Protein AF-A0A2V3JRW3-F1 (afdb_monomer_lite)

Sequence (78 aa):
MMRCIALTGISNRVINDLKSRLLRTIEIRSPHNFSGVLHIDVGDPVFVSSTSPNDVTAGTTGLIARLQRRDISIHRAV

Secondary structure (DSSP, 8-state):
----EEE-S--HHHHHHHHHSS--------HHHHHHHTT--TT-EEEE-SS-GGG--TT---EEEE------------

Radius of gyration: 12.75 Å; chains: 1; bounding box: 37×29×32 Å

Foldseek 3Di:
DADAAEDELDDPVVQVCVVVPVDDDDDDDDPNSVVRLVPDDQQTWYWYYNHHPVRDDVVGDTDTHGHHDDDDDDDDPD

pLDDT: mean 89.82, std 7.51, range [59.78, 96.38]

Structure (mmCIF, N/CA/C/O backbone):
data_AF-A0A2V3JRW3-F1
#
_entry.id   AF-A0A2V3JRW3-F1
#
loop_
_atom_site.group_PDB
_atom_site.id
_atom_site.type_symbol
_atom_site.label_atom_id
_atom_site.label_alt_id
_atom_site.label_comp_id
_atom_site.label_asym_id
_atom_site.label_entity_id
_atom_site.label_seq_id
_atom_site.pdbx_PDB_ins_code
_atom_site.Cartn_x
_atom_site.Cartn_y
_atom_site.Cartn_z
_atom_site.occupancy
_atom_site.B_iso_or_equiv
_atom_site.auth_seq_id
_atom_site.auth_comp_id
_atom_site.auth_asym_id
_atom_site.auth_atom_id
_atom_site.pdbx_PDB_model_num
ATOM 1 N N . MET A 1 1 ? -4.199 -18.308 5.895 1.00 59.78 1 MET A N 1
ATOM 2 C CA . MET A 1 1 ? -3.841 -16.997 6.484 1.00 59.78 1 MET A CA 1
ATOM 3 C C . MET A 1 1 ? -3.602 -16.014 5.349 1.00 59.78 1 MET A C 1
ATOM 5 O O . MET A 1 1 ? -2.930 -16.389 4.395 1.00 59.78 1 MET A O 1
ATOM 9 N N . MET A 1 2 ? -4.202 -14.823 5.397 1.00 73.75 2 MET A N 1
ATOM 10 C CA . MET A 1 2 ? -4.077 -13.818 4.331 1.00 73.75 2 MET A CA 1
ATOM 11 C C . MET A 1 2 ? -2.709 -13.132 4.427 1.00 73.75 2 MET A C 1
ATOM 13 O O . MET A 1 2 ? -2.314 -12.716 5.514 1.00 73.75 2 MET A O 1
ATOM 17 N N . ARG A 1 3 ? -1.986 -13.025 3.308 1.00 84.56 3 ARG A N 1
ATOM 18 C CA . ARG A 1 3 ? -0.749 -12.239 3.195 1.00 84.56 3 ARG A CA 1
ATOM 19 C C . ARG A 1 3 ? -0.997 -11.104 2.212 1.00 84.56 3 ARG A C 1
ATOM 21 O O . ARG A 1 3 ? -1.589 -11.330 1.164 1.00 84.56 3 ARG A O 1
ATOM 28 N N . CYS A 1 4 ? -0.572 -9.903 2.570 1.00 90.38 4 CYS A N 1
ATOM 29 C CA . CYS A 1 4 ? -0.658 -8.723 1.721 1.00 90.38 4 CYS A CA 1
ATOM 30 C C . CYS A 1 4 ? 0.603 -7.885 1.906 1.00 90.38 4 CYS A C 1
ATOM 32 O O . CYS A 1 4 ? 1.254 -7.953 2.950 1.00 90.38 4 CYS A O 1
ATOM 34 N N . ILE A 1 5 ? 0.946 -7.105 0.887 1.00 92.94 5 ILE A N 1
ATOM 35 C CA . ILE A 1 5 ? 2.041 -6.141 0.983 1.00 92.94 5 ILE A CA 1
ATOM 36 C C . ILE A 1 5 ? 1.561 -4.912 1.748 1.00 92.94 5 ILE A C 1
ATOM 38 O O . ILE A 1 5 ? 0.426 -4.469 1.569 1.00 92.94 5 ILE A O 1
ATOM 42 N N . ALA A 1 6 ? 2.426 -4.376 2.606 1.00 93.88 6 ALA A N 1
ATOM 43 C CA . ALA A 1 6 ? 2.156 -3.175 3.379 1.00 93.88 6 ALA A CA 1
ATOM 44 C C . ALA A 1 6 ? 2.750 -1.941 2.685 1.00 93.88 6 ALA A C 1
ATOM 46 O O . ALA A 1 6 ? 3.964 -1.821 2.541 1.00 93.88 6 ALA A O 1
ATOM 47 N N . LEU A 1 7 ? 1.886 -1.007 2.291 1.00 95.06 7 LEU A N 1
ATOM 48 C CA . LEU A 1 7 ? 2.252 0.360 1.947 1.00 95.06 7 LEU A CA 1
ATOM 49 C C . LEU A 1 7 ? 2.197 1.199 3.220 1.00 95.06 7 LEU A C 1
ATOM 51 O O . LEU A 1 7 ? 1.120 1.491 3.745 1.00 95.06 7 LEU A O 1
ATOM 55 N N . THR A 1 8 ? 3.371 1.563 3.717 1.00 95.50 8 THR A N 1
ATOM 56 C CA . THR A 1 8 ? 3.564 2.246 5.000 1.00 95.50 8 THR A CA 1
ATOM 57 C C . THR A 1 8 ? 3.970 3.702 4.788 1.00 95.50 8 THR A C 1
ATOM 59 O O . THR A 1 8 ? 4.360 4.107 3.688 1.00 95.50 8 THR A O 1
ATOM 62 N N . GLY A 1 9 ? 3.834 4.527 5.827 1.00 94.44 9 GLY A N 1
ATOM 63 C CA . GLY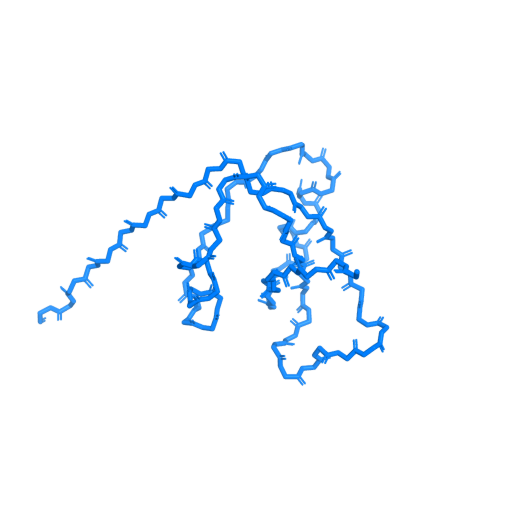 A 1 9 ? 4.106 5.964 5.761 1.00 94.44 9 GLY A CA 1
ATOM 64 C C . GLY A 1 9 ? 3.179 6.717 4.801 1.00 94.44 9 GLY A C 1
ATOM 65 O O . GLY A 1 9 ? 3.530 7.787 4.305 1.00 94.44 9 GLY A O 1
ATOM 66 N N . ILE A 1 10 ? 2.004 6.161 4.494 1.00 94.56 10 ILE A N 1
ATOM 67 C CA . ILE A 1 10 ? 1.036 6.783 3.592 1.00 94.56 10 ILE A CA 1
ATOM 68 C C . ILE A 1 10 ? 0.273 7.869 4.347 1.00 94.56 10 ILE A C 1
ATOM 70 O O . ILE A 1 10 ? -0.273 7.633 5.419 1.00 94.56 10 ILE A O 1
ATOM 74 N N . SER A 1 11 ? 0.204 9.080 3.790 1.00 93.50 11 SER A N 1
ATOM 75 C CA . SER A 1 11 ? -0.461 10.188 4.485 1.00 93.50 11 SER A CA 1
ATOM 76 C C . SER A 1 11 ? -1.916 9.858 4.854 1.00 93.50 11 SER A C 1
ATOM 78 O O . SER A 1 11 ? -2.662 9.278 4.059 1.00 93.50 11 SER A O 1
ATOM 80 N N . ASN A 1 12 ? -2.353 10.318 6.031 1.00 93.25 12 ASN A N 1
ATOM 81 C CA . ASN A 1 12 ? -3.738 10.157 6.490 1.00 93.25 12 ASN A CA 1
ATOM 82 C C . ASN A 1 12 ? -4.762 10.709 5.490 1.00 93.25 12 ASN A C 1
ATOM 84 O O . ASN A 1 12 ? -5.858 10.170 5.362 1.00 93.25 12 ASN A O 1
ATOM 88 N N . ARG A 1 13 ? -4.392 11.745 4.727 1.00 92.50 13 ARG A N 1
ATOM 89 C CA . ARG A 1 13 ? -5.219 12.284 3.643 1.00 92.50 13 ARG A CA 1
ATOM 90 C C . ARG A 1 13 ? -5.490 11.238 2.561 1.00 92.50 13 ARG A C 1
ATOM 92 O O . ARG A 1 13 ? -6.639 11.058 2.185 1.00 92.50 13 ARG A O 1
ATOM 99 N N . VAL A 1 14 ? -4.465 10.524 2.094 1.00 91.56 14 VAL A N 1
ATOM 100 C CA . VAL A 1 14 ? -4.622 9.463 1.081 1.00 91.56 14 VAL A CA 1
ATOM 101 C C . VAL A 1 14 ? -5.460 8.303 1.624 1.00 91.56 14 VAL A C 1
ATOM 103 O O . VAL A 1 14 ? -6.307 7.778 0.908 1.00 91.56 14 VAL A O 1
ATOM 106 N N . ILE A 1 15 ? -5.274 7.936 2.894 1.00 93.81 15 ILE A N 1
ATOM 107 C CA . ILE A 1 15 ? -6.069 6.885 3.549 1.00 93.81 15 ILE A CA 1
ATOM 108 C C . ILE A 1 15 ? -7.544 7.294 3.649 1.00 93.81 15 ILE A C 1
ATOM 110 O O . ILE A 1 15 ? -8.426 6.501 3.332 1.00 93.81 15 ILE A O 1
ATOM 114 N N . ASN A 1 16 ? -7.829 8.532 4.053 1.00 92.75 16 ASN A N 1
ATOM 115 C CA . ASN A 1 16 ? -9.197 9.047 4.134 1.00 92.75 16 ASN A CA 1
ATOM 116 C C . ASN A 1 16 ? -9.838 9.200 2.747 1.00 92.75 16 ASN A C 1
ATOM 118 O O . ASN A 1 16 ? -11.023 8.905 2.578 1.00 92.75 16 ASN A O 1
ATOM 122 N N . ASP A 1 17 ? -9.055 9.585 1.738 1.00 91.56 17 ASP A N 1
ATOM 123 C CA . ASP A 1 17 ? -9.498 9.600 0.345 1.00 91.56 17 ASP A CA 1
ATOM 124 C C . ASP A 1 17 ? -9.861 8.183 -0.122 1.00 91.56 17 ASP A C 1
ATOM 126 O O . ASP A 1 17 ? -10.912 8.012 -0.723 1.00 91.56 17 ASP A O 1
ATOM 130 N N . LEU A 1 18 ? -9.061 7.159 0.196 1.00 91.62 18 LEU A N 1
ATOM 131 C CA . LEU A 1 18 ? -9.379 5.756 -0.115 1.00 91.62 18 LEU A CA 1
ATOM 132 C C . LEU A 1 18 ? -10.609 5.229 0.638 1.00 91.62 18 LEU A C 1
ATOM 134 O O . LEU A 1 18 ? -11.347 4.407 0.105 1.00 91.62 18 LEU A O 1
ATOM 138 N N . LYS A 1 19 ? -10.839 5.682 1.877 1.00 89.75 19 LYS A N 1
ATOM 139 C CA . LYS A 1 19 ? -12.046 5.324 2.645 1.00 89.75 19 LYS A CA 1
ATOM 140 C C . LYS A 1 19 ? -13.313 5.924 2.038 1.00 89.75 19 LYS A C 1
ATOM 142 O O . LYS A 1 19 ? -14.357 5.285 2.058 1.00 89.75 19 LYS A O 1
ATOM 147 N N . SER A 1 20 ? -13.229 7.161 1.550 1.00 88.00 20 SER A N 1
ATOM 148 C CA . SER A 1 20 ? -14.382 7.915 1.039 1.00 88.00 20 SER A CA 1
ATOM 149 C C . SER A 1 20 ? -14.625 7.722 -0.458 1.00 88.00 20 SER A C 1
ATOM 151 O O . SER A 1 20 ? -15.754 7.871 -0.922 1.00 88.00 20 SER A O 1
ATOM 153 N N . ARG A 1 21 ? -13.581 7.402 -1.228 1.00 71.88 21 ARG A N 1
ATOM 154 C CA . ARG A 1 21 ? -13.619 7.238 -2.683 1.00 71.88 21 ARG A CA 1
ATOM 155 C C . ARG A 1 21 ? -13.183 5.824 -3.047 1.00 71.88 21 ARG A C 1
ATOM 157 O O . ARG A 1 21 ? -12.085 5.402 -2.707 1.00 71.88 21 ARG A O 1
ATOM 164 N N . LEU A 1 22 ? -14.017 5.128 -3.819 1.00 72.62 22 LEU A N 1
ATOM 165 C CA . LEU A 1 22 ? -13.830 3.720 -4.205 1.00 72.62 22 LEU A CA 1
ATOM 166 C C . LEU A 1 22 ? -12.566 3.445 -5.048 1.00 72.62 22 LEU A C 1
ATOM 168 O O . LEU A 1 22 ? -12.209 2.287 -5.247 1.00 72.62 22 LEU A O 1
ATOM 172 N N . LEU A 1 23 ? -11.894 4.484 -5.561 1.00 88.56 23 LEU A N 1
ATOM 173 C CA . LEU A 1 23 ? -10.685 4.352 -6.370 1.00 88.56 23 LEU A CA 1
ATOM 174 C C . LEU A 1 23 ? -9.751 5.550 -6.175 1.00 88.56 23 LEU A C 1
ATOM 176 O O . LEU A 1 23 ? -10.170 6.706 -6.275 1.00 88.56 23 LEU A O 1
ATOM 180 N N . ARG A 1 24 ? -8.461 5.279 -5.954 1.00 91.50 24 ARG A N 1
ATOM 181 C CA . ARG A 1 24 ? -7.426 6.314 -5.889 1.00 91.50 24 ARG A CA 1
ATOM 182 C C . ARG A 1 24 ? -6.091 5.803 -6.416 1.00 91.50 24 ARG A C 1
ATOM 184 O O . ARG A 1 24 ? -5.638 4.734 -6.020 1.00 91.50 24 ARG A O 1
ATOM 191 N N . THR A 1 25 ? -5.435 6.611 -7.246 1.00 92.56 25 THR A N 1
ATOM 192 C CA . THR A 1 25 ? -4.034 6.400 -7.629 1.00 92.56 25 THR A CA 1
ATOM 193 C C . THR A 1 25 ? -3.117 6.938 -6.536 1.00 92.56 25 THR A C 1
ATOM 195 O O . THR A 1 25 ? -3.267 8.087 -6.108 1.00 92.56 25 THR A O 1
ATOM 198 N N . ILE A 1 26 ? -2.169 6.110 -6.099 1.00 91.94 26 ILE A N 1
ATOM 199 C CA . ILE A 1 26 ? -1.109 6.482 -5.161 1.00 91.94 26 ILE A CA 1
ATOM 200 C C . ILE A 1 26 ? 0.209 6.469 -5.926 1.00 91.94 26 ILE A C 1
ATOM 202 O O . ILE A 1 26 ? 0.600 5.439 -6.468 1.00 91.94 26 ILE A O 1
ATOM 206 N N . GLU A 1 27 ? 0.889 7.611 -5.959 1.00 91.44 27 GLU A N 1
ATOM 207 C CA . GLU A 1 27 ? 2.241 7.694 -6.500 1.00 91.44 27 GLU A CA 1
ATOM 208 C C . GLU A 1 27 ? 3.238 7.200 -5.446 1.00 91.44 27 GLU A C 1
ATOM 210 O O . GLU A 1 27 ? 3.286 7.710 -4.324 1.00 91.44 27 GLU A O 1
ATOM 215 N N . ILE A 1 28 ? 4.031 6.192 -5.799 1.00 90.50 28 ILE A N 1
ATOM 216 C CA . ILE A 1 28 ? 5.018 5.598 -4.901 1.00 90.50 28 ILE A CA 1
ATOM 217 C C . ILE A 1 28 ? 6.391 6.169 -5.226 1.00 90.50 28 ILE A C 1
ATOM 219 O O . ILE A 1 28 ? 6.944 5.907 -6.288 1.00 90.50 28 ILE A O 1
ATOM 223 N N . ARG A 1 29 ? 6.946 6.932 -4.280 1.00 84.69 29 ARG A N 1
ATOM 224 C CA . ARG A 1 29 ? 8.300 7.509 -4.374 1.00 84.69 29 ARG A CA 1
ATOM 225 C C . ARG A 1 29 ? 9.293 6.916 -3.373 1.00 84.69 29 ARG A C 1
ATOM 227 O O . ARG A 1 29 ? 10.494 7.098 -3.517 1.00 84.69 29 ARG A O 1
ATOM 234 N N . SER A 1 30 ? 8.798 6.225 -2.345 1.00 84.75 30 SER A N 1
ATOM 235 C CA . SER A 1 30 ? 9.636 5.590 -1.323 1.00 84.75 30 SER A CA 1
ATOM 236 C C . SER A 1 30 ? 10.193 4.257 -1.837 1.00 84.75 30 SER A C 1
ATOM 238 O O . SER A 1 30 ? 9.387 3.412 -2.241 1.00 84.75 30 SER A O 1
ATOM 240 N N . PRO A 1 31 ? 11.517 4.009 -1.756 1.00 87.19 31 PRO A N 1
ATOM 241 C CA . PRO A 1 31 ? 12.116 2.730 -2.144 1.00 87.19 31 PRO A CA 1
ATOM 242 C C . PRO A 1 31 ? 11.518 1.527 -1.404 1.00 87.19 31 PRO A C 1
ATOM 244 O O . PRO A 1 31 ? 11.312 0.477 -2.006 1.00 87.19 31 PRO A O 1
ATOM 247 N N . HIS A 1 32 ? 11.182 1.700 -0.119 1.00 88.81 32 HIS A N 1
ATOM 248 C CA . HIS A 1 32 ? 10.586 0.649 0.710 1.00 88.81 32 HIS A CA 1
ATOM 249 C C . HIS A 1 32 ? 9.239 0.175 0.150 1.00 88.81 32 HIS A C 1
ATOM 251 O O . HIS A 1 32 ? 8.976 -1.017 0.046 1.00 88.81 32 HIS A O 1
ATOM 257 N N . ASN A 1 33 ? 8.372 1.116 -0.225 1.00 92.75 33 ASN A N 1
ATOM 258 C CA . ASN A 1 33 ? 7.071 0.772 -0.795 1.00 92.75 33 ASN A CA 1
ATOM 259 C C . ASN A 1 33 ? 7.208 0.311 -2.249 1.00 92.75 33 ASN A C 1
ATOM 261 O O . ASN A 1 33 ? 6.445 -0.542 -2.696 1.00 92.75 33 ASN A O 1
ATOM 265 N N . PHE A 1 34 ? 8.179 0.860 -2.984 1.00 91.38 34 PHE A N 1
ATOM 266 C CA . PHE A 1 34 ? 8.415 0.511 -4.379 1.00 91.38 34 PHE A CA 1
ATOM 267 C C . PHE A 1 34 ? 8.770 -0.969 -4.541 1.00 91.38 34 PHE A C 1
ATOM 269 O O . PHE A 1 34 ? 8.157 -1.636 -5.369 1.00 91.38 34 PHE A O 1
ATOM 276 N N . SER A 1 35 ? 9.679 -1.506 -3.718 1.00 89.62 35 SER A N 1
ATOM 277 C CA . SER A 1 35 ? 10.063 -2.924 -3.779 1.00 89.62 35 SER A CA 1
ATOM 278 C C . SER A 1 35 ? 8.876 -3.864 -3.564 1.00 89.62 35 SER A C 1
ATOM 280 O O . SER A 1 35 ? 8.735 -4.847 -4.284 1.00 89.62 35 SER A O 1
ATOM 282 N N . GLY A 1 36 ? 7.973 -3.531 -2.638 1.00 88.56 36 GLY A N 1
ATOM 283 C CA . GLY A 1 36 ? 6.729 -4.272 -2.453 1.00 88.56 36 GLY A CA 1
ATOM 284 C C . GLY A 1 36 ? 5.842 -4.201 -3.697 1.00 88.56 36 GLY A C 1
ATOM 285 O O . GLY A 1 36 ? 5.436 -5.225 -4.239 1.00 88.56 36 GLY A O 1
ATOM 286 N N . VAL A 1 37 ? 5.594 -2.995 -4.214 1.00 90.75 37 VAL A N 1
ATOM 287 C CA . VAL A 1 37 ? 4.744 -2.809 -5.400 1.00 90.75 37 VAL A CA 1
ATOM 288 C C . VAL A 1 37 ? 5.286 -3.540 -6.630 1.00 90.75 37 VAL A C 1
ATOM 290 O O . VAL A 1 37 ? 4.486 -3.924 -7.474 1.00 90.75 37 VAL A O 1
ATOM 293 N N . LEU A 1 38 ? 6.594 -3.810 -6.731 1.00 90.00 38 LEU A N 1
ATOM 294 C CA . LEU A 1 38 ? 7.165 -4.598 -7.830 1.00 90.00 38 LEU A CA 1
ATOM 295 C C . LEU A 1 38 ? 6.632 -6.041 -7.912 1.00 90.00 38 LEU A C 1
ATOM 297 O O . LEU A 1 38 ? 6.643 -6.625 -9.000 1.00 90.00 38 LEU A O 1
ATOM 301 N N . HIS A 1 39 ? 6.140 -6.600 -6.807 1.00 87.88 39 HIS A N 1
ATOM 302 C CA . HIS A 1 39 ? 5.789 -8.018 -6.685 1.00 87.88 39 HIS A CA 1
ATOM 303 C C . HIS A 1 39 ? 4.302 -8.281 -6.399 1.00 87.88 39 HIS A C 1
ATOM 305 O O . HIS A 1 39 ? 3.956 -9.394 -6.020 1.00 87.88 39 HIS A O 1
ATOM 311 N N . ILE A 1 40 ? 3.433 -7.277 -6.563 1.00 91.31 40 ILE A N 1
ATOM 312 C CA . ILE A 1 40 ? 1.972 -7.442 -6.458 1.00 91.31 40 ILE A CA 1
ATOM 313 C C . ILE A 1 40 ? 1.308 -7.446 -7.829 1.00 91.31 40 ILE A C 1
ATOM 315 O O . ILE A 1 40 ? 1.689 -6.663 -8.709 1.00 91.31 40 ILE A O 1
ATOM 319 N N . ASP A 1 41 ? 0.261 -8.246 -7.967 1.00 93.25 41 ASP A N 1
ATOM 320 C CA . ASP A 1 41 ? -0.562 -8.315 -9.165 1.00 93.25 41 ASP A CA 1
ATOM 321 C C . ASP A 1 41 ? -1.884 -7.556 -9.003 1.00 93.25 41 ASP A C 1
ATOM 323 O O . ASP A 1 41 ? -2.355 -7.237 -7.905 1.00 93.25 41 ASP A O 1
ATOM 327 N N . VAL A 1 42 ? -2.502 -7.216 -10.136 1.00 94.56 42 VAL A N 1
ATOM 328 C CA . VAL A 1 42 ? -3.834 -6.602 -10.132 1.00 94.56 42 VAL A CA 1
ATOM 329 C C . VAL A 1 42 ? -4.828 -7.572 -9.496 1.00 94.56 42 VAL A C 1
ATOM 331 O O . VAL A 1 42 ? -4.939 -8.729 -9.885 1.00 94.56 42 VAL A O 1
ATOM 334 N N . GLY A 1 43 ? -5.588 -7.067 -8.531 1.00 93.75 43 GLY A N 1
ATOM 335 C CA . GLY A 1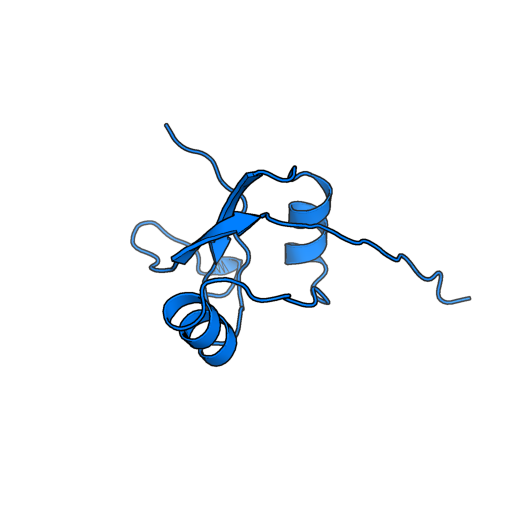 43 ? -6.528 -7.833 -7.729 1.00 93.75 43 GLY A CA 1
ATOM 336 C C . GLY A 1 43 ? -5.989 -8.247 -6.361 1.00 93.75 43 GLY A C 1
ATOM 337 O O . GLY A 1 43 ? -6.809 -8.586 -5.495 1.00 93.75 43 GLY A O 1
ATOM 338 N N . ASP A 1 44 ? -4.679 -8.154 -6.132 1.00 94.88 44 ASP A N 1
ATOM 339 C CA . ASP A 1 44 ? -4.089 -8.496 -4.843 1.00 94.88 44 ASP A CA 1
ATOM 340 C C . ASP A 1 44 ? -4.518 -7.518 -3.742 1.00 94.88 44 ASP A C 1
ATOM 342 O O . ASP A 1 44 ? -4.687 -6.311 -3.987 1.00 94.88 44 ASP A O 1
ATOM 346 N N . PRO A 1 45 ? -4.708 -8.020 -2.508 1.00 94.50 45 PRO A N 1
ATOM 347 C CA . PRO A 1 45 ? -4.921 -7.171 -1.355 1.00 94.50 45 PRO A CA 1
ATOM 348 C C . PRO A 1 45 ? -3.618 -6.468 -0.964 1.00 94.50 45 PRO A C 1
ATOM 350 O O . PRO A 1 45 ? -2.539 -7.061 -0.932 1.00 94.50 45 PRO A O 1
ATOM 353 N N . VAL A 1 46 ? -3.743 -5.203 -0.584 1.00 94.75 46 VAL A N 1
ATOM 354 C CA . VAL A 1 46 ? -2.650 -4.359 -0.110 1.00 94.75 46 VAL A CA 1
ATOM 355 C C . VAL A 1 46 ? -3.090 -3.700 1.189 1.00 94.75 46 VAL A C 1
ATOM 357 O O . VAL A 1 46 ? -4.175 -3.120 1.260 1.00 94.75 46 VAL A O 1
ATOM 360 N N . PHE A 1 47 ? -2.259 -3.785 2.221 1.00 95.31 47 PHE A N 1
ATOM 361 C CA . PHE A 1 47 ? -2.472 -3.066 3.469 1.00 95.31 47 PHE A CA 1
ATOM 362 C C . PHE A 1 47 ? -1.886 -1.663 3.355 1.00 95.31 47 PHE A C 1
ATOM 364 O O . PHE A 1 47 ? -0.726 -1.500 2.997 1.00 95.31 47 PHE A O 1
ATOM 371 N N . VAL A 1 48 ? -2.677 -0.641 3.653 1.00 95.12 48 VAL A N 1
ATOM 372 C CA . VAL A 1 48 ? -2.286 0.766 3.558 1.00 95.12 48 VAL A CA 1
ATOM 373 C C . VAL A 1 48 ? -2.349 1.379 4.948 1.00 95.12 48 VAL A C 1
ATOM 375 O O . VAL A 1 48 ? -3.409 1.383 5.578 1.00 95.12 48 VAL A O 1
ATOM 378 N N . SER A 1 49 ? -1.228 1.912 5.427 1.00 95.88 49 SER A N 1
ATOM 379 C CA . SER A 1 49 ? -1.142 2.534 6.747 1.00 95.88 49 SER A CA 1
ATOM 380 C C . SER A 1 49 ? -0.256 3.777 6.742 1.00 95.88 49 SER A C 1
ATOM 382 O O . SER A 1 49 ? 0.682 3.909 5.952 1.00 95.88 49 SER A O 1
ATOM 384 N N . 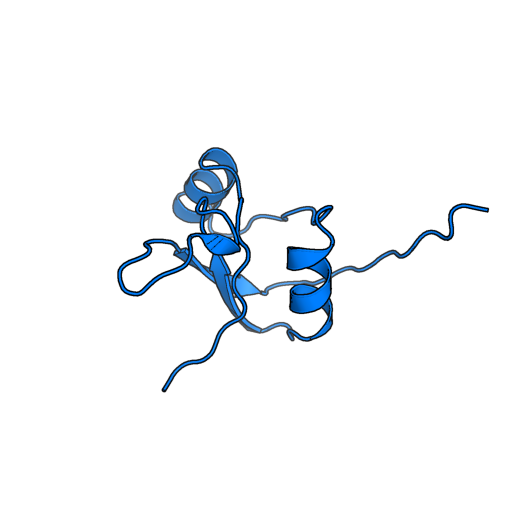SER A 1 50 ? -0.569 4.700 7.649 1.00 95.75 50 SER A N 1
ATOM 385 C CA . SER A 1 50 ? 0.246 5.881 7.926 1.00 95.75 50 SER A CA 1
ATOM 386 C C . SER A 1 50 ? 1.434 5.578 8.824 1.00 95.75 50 SER A C 1
ATOM 388 O O . SER A 1 50 ? 2.344 6.396 8.917 1.00 95.75 50 SER A O 1
ATOM 390 N N . THR A 1 51 ? 1.429 4.418 9.481 1.00 96.38 51 THR A N 1
ATOM 391 C CA . THR A 1 51 ? 2.520 3.947 10.332 1.00 96.38 51 THR A CA 1
ATOM 392 C C . THR A 1 51 ? 3.797 3.796 9.520 1.00 96.38 51 THR A C 1
ATOM 394 O O . THR A 1 51 ? 3.748 3.371 8.364 1.00 96.38 51 THR A O 1
ATOM 397 N N . SER A 1 52 ? 4.938 4.161 10.104 1.00 93.44 52 SER A N 1
ATOM 398 C CA . SER A 1 52 ? 6.234 3.997 9.449 1.00 93.44 52 SER A CA 1
ATOM 399 C C . SER A 1 52 ? 6.553 2.504 9.245 1.00 93.44 52 SER A C 1
ATOM 401 O O . SER A 1 52 ? 6.027 1.669 9.981 1.00 93.44 52 SER A O 1
ATOM 403 N N . PRO A 1 53 ? 7.411 2.132 8.277 1.00 91.50 5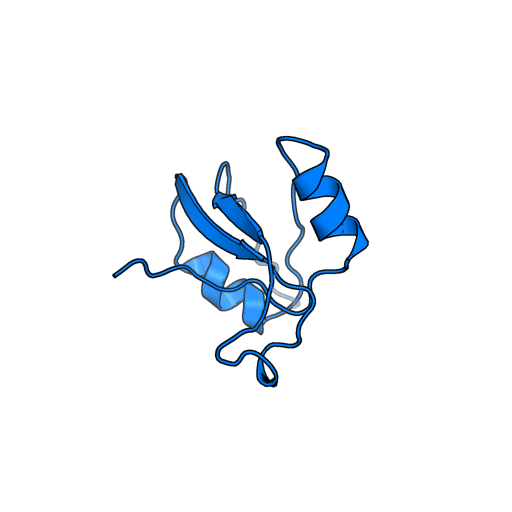3 PRO A N 1
ATOM 404 C CA . PRO A 1 53 ? 7.774 0.733 8.050 1.00 91.50 53 PRO A CA 1
ATOM 405 C C . PRO A 1 53 ? 8.266 -0.012 9.299 1.00 91.50 53 PRO A C 1
ATOM 407 O O . PRO A 1 53 ? 7.908 -1.169 9.498 1.00 91.50 53 PRO A O 1
ATOM 410 N N . ASN A 1 54 ? 9.056 0.659 10.142 1.00 92.94 54 ASN A N 1
ATOM 411 C CA . ASN A 1 54 ? 9.686 0.053 11.318 1.00 92.94 54 ASN A CA 1
ATOM 412 C C . ASN A 1 54 ? 8.742 -0.039 12.525 1.00 92.94 54 ASN A C 1
ATOM 414 O O . ASN A 1 54 ? 9.018 -0.793 13.452 1.00 92.94 54 ASN A O 1
ATOM 418 N N . ASP A 1 55 ? 7.631 0.700 12.501 1.00 94.31 55 ASP A N 1
ATOM 419 C CA . ASP A 1 55 ? 6.655 0.750 13.596 1.00 94.31 55 ASP A CA 1
ATOM 420 C C . ASP A 1 55 ? 5.451 -0.174 13.347 1.00 94.31 55 ASP A C 1
ATOM 422 O O . ASP A 1 55 ? 4.478 -0.173 14.109 1.00 94.31 55 ASP A O 1
ATOM 426 N N . VAL A 1 56 ? 5.480 -0.960 12.264 1.00 93.56 56 VAL A N 1
ATOM 427 C CA . VAL A 1 56 ? 4.442 -1.953 11.983 1.00 93.56 56 VAL A CA 1
ATOM 428 C C . VAL A 1 56 ? 4.567 -3.104 12.974 1.00 93.56 56 VAL A C 1
ATOM 430 O O . VAL A 1 56 ? 5.548 -3.843 12.992 1.00 93.56 56 VAL A O 1
ATOM 433 N N . THR A 1 57 ? 3.531 -3.280 13.783 1.00 94.50 57 THR A N 1
ATOM 434 C CA . THR A 1 57 ? 3.455 -4.285 14.842 1.00 94.50 57 THR A CA 1
ATOM 435 C C . THR A 1 57 ? 2.079 -4.950 14.853 1.00 94.50 57 THR A C 1
ATOM 437 O O . THR A 1 57 ? 1.155 -4.563 14.128 1.00 94.50 57 THR A O 1
ATOM 440 N N . ALA A 1 58 ? 1.916 -5.984 15.679 1.00 91.12 58 ALA A N 1
ATOM 441 C CA . ALA A 1 58 ? 0.594 -6.540 15.933 1.00 91.12 58 ALA A CA 1
ATOM 442 C C . ALA A 1 58 ? -0.314 -5.458 16.546 1.00 91.12 58 ALA A C 1
ATOM 444 O O . ALA A 1 58 ? 0.032 -4.841 17.548 1.00 91.12 58 ALA A O 1
ATOM 445 N N . GLY A 1 59 ? -1.478 -5.229 15.934 1.00 92.38 59 GLY A N 1
ATOM 446 C CA . GLY A 1 59 ? -2.404 -4.165 16.335 1.00 92.38 59 GLY A CA 1
ATOM 447 C C . GLY A 1 59 ? -2.257 -2.862 15.545 1.00 92.38 59 GLY A C 1
ATOM 448 O O . GLY A 1 59 ? -3.101 -1.979 15.693 1.00 92.38 59 GLY A O 1
ATOM 449 N N . THR A 1 60 ? -1.260 -2.737 14.658 1.00 94.75 60 THR A N 1
ATOM 450 C CA . THR A 1 60 ? -1.211 -1.618 13.709 1.00 94.75 60 THR A CA 1
ATOM 451 C C . THR A 1 60 ? -2.479 -1.592 12.860 1.00 94.75 60 THR A C 1
ATOM 453 O O . THR A 1 60 ? -2.846 -2.574 12.214 1.00 94.75 60 THR A O 1
ATOM 456 N N . THR A 1 61 ? -3.148 -0.441 12.851 1.00 93.75 61 THR A N 1
ATOM 457 C CA . THR A 1 61 ? -4.378 -0.241 12.088 1.00 93.75 61 THR A CA 1
ATOM 458 C C . THR A 1 61 ? -4.087 0.352 10.712 1.00 93.75 61 THR A C 1
ATOM 460 O O . THR A 1 61 ? -3.055 0.985 10.465 1.00 93.75 61 THR A O 1
ATOM 463 N N . GLY A 1 62 ? -5.003 0.112 9.781 1.00 93.94 62 GLY A N 1
ATOM 464 C CA . GLY A 1 62 ? -4.887 0.568 8.405 1.00 93.94 62 GLY A CA 1
ATOM 465 C C . GLY A 1 62 ? -6.095 0.151 7.582 1.00 93.94 62 GLY A C 1
ATOM 466 O O . GLY A 1 62 ? -7.130 -0.243 8.123 1.00 93.94 62 GLY A O 1
ATOM 467 N N . LEU A 1 63 ? -5.963 0.257 6.268 1.00 94.25 63 LEU A N 1
ATOM 468 C CA . LEU A 1 63 ? -6.999 -0.097 5.309 1.00 94.25 63 LEU A CA 1
ATOM 469 C C . LEU A 1 63 ? -6.508 -1.230 4.410 1.00 94.25 63 LEU A C 1
ATOM 471 O O . LEU A 1 63 ? -5.397 -1.171 3.895 1.00 94.25 63 LEU A O 1
ATOM 475 N N . ILE A 1 64 ? -7.345 -2.244 4.192 1.00 94.12 64 ILE A N 1
ATOM 476 C CA . IL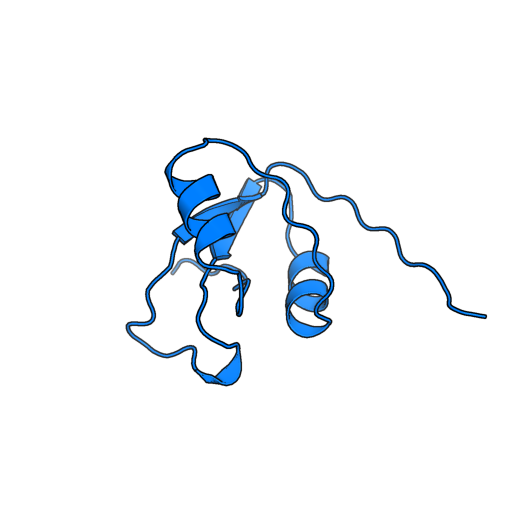E A 1 64 ? -7.112 -3.235 3.139 1.00 94.12 64 ILE A CA 1
ATOM 477 C C . ILE A 1 64 ? -7.747 -2.703 1.856 1.00 94.12 64 ILE A C 1
ATOM 479 O O . ILE A 1 64 ? -8.964 -2.545 1.778 1.00 94.12 64 ILE A O 1
ATOM 483 N N . ALA A 1 65 ? -6.916 -2.414 0.862 1.00 93.25 65 ALA A N 1
ATOM 484 C CA . ALA A 1 65 ? -7.331 -2.040 -0.483 1.00 93.25 65 ALA A CA 1
ATOM 485 C C . ALA A 1 65 ? -7.051 -3.190 -1.455 1.00 93.25 65 ALA A C 1
ATOM 487 O O . ALA A 1 65 ? -6.259 -4.084 -1.164 1.00 93.25 65 ALA A O 1
ATOM 488 N N . ARG A 1 66 ? -7.674 -3.153 -2.634 1.00 94.00 66 ARG A N 1
ATOM 489 C CA . ARG A 1 66 ? -7.336 -4.053 -3.744 1.00 94.00 66 ARG A CA 1
ATOM 490 C C . ARG A 1 66 ? -6.664 -3.272 -4.856 1.00 94.00 66 ARG A C 1
ATOM 492 O O . ARG A 1 66 ? -7.196 -2.242 -5.276 1.00 94.00 66 ARG A O 1
ATOM 499 N N . LEU A 1 67 ? -5.544 -3.778 -5.359 1.00 94.62 67 LEU A N 1
ATOM 500 C CA . LEU A 1 67 ? -4.855 -3.160 -6.484 1.00 94.62 67 LEU A CA 1
ATOM 501 C C . LEU A 1 67 ? -5.719 -3.262 -7.746 1.00 94.62 67 LEU A C 1
ATOM 503 O O . LEU A 1 67 ? -6.063 -4.358 -8.169 1.00 94.62 67 LEU A O 1
ATOM 507 N N . GLN A 1 68 ? -6.072 -2.129 -8.353 1.00 95.06 68 GLN A N 1
ATOM 508 C CA . GLN A 1 68 ? -6.883 -2.109 -9.583 1.00 95.06 68 GLN A CA 1
ATOM 509 C C . GLN A 1 68 ? -6.038 -1.953 -10.847 1.00 95.06 68 GLN A C 1
ATOM 511 O O . GLN A 1 68 ? -6.387 -2.458 -11.909 1.00 95.06 68 GLN A O 1
ATOM 516 N N . ARG A 1 69 ? -4.924 -1.231 -10.740 1.00 94.25 69 ARG A N 1
ATOM 517 C CA . ARG A 1 69 ? -3.967 -1.006 -11.820 1.00 94.25 69 ARG A CA 1
ATOM 518 C C . ARG A 1 69 ? -2.614 -0.675 -11.206 1.00 94.25 69 ARG A C 1
ATOM 520 O O . ARG A 1 69 ? -2.559 -0.045 -10.151 1.00 94.25 69 ARG A O 1
ATOM 527 N N . ARG A 1 70 ? -1.546 -1.067 -11.891 1.00 92.31 70 ARG A N 1
ATOM 528 C CA . ARG A 1 70 ? -0.166 -0.728 -11.556 1.00 92.31 70 ARG A CA 1
ATOM 529 C C . ARG A 1 70 ? 0.532 -0.244 -12.818 1.00 92.31 70 ARG A C 1
ATOM 531 O O . ARG A 1 70 ? 0.438 -0.895 -13.852 1.00 92.31 70 ARG A O 1
ATOM 538 N N . ASP A 1 71 ? 1.199 0.892 -12.707 1.00 91.81 71 ASP A N 1
ATOM 539 C CA . ASP A 1 71 ? 2.045 1.465 -13.748 1.00 91.81 71 ASP A CA 1
ATOM 540 C C . ASP A 1 71 ? 3.411 1.739 -13.115 1.00 91.81 71 ASP A C 1
ATOM 542 O O . ASP A 1 71 ? 3.477 2.266 -12.000 1.00 91.81 71 ASP A O 1
ATOM 546 N N . ILE A 1 72 ? 4.485 1.289 -13.764 1.00 88.56 72 ILE A N 1
ATOM 547 C CA . ILE A 1 72 ? 5.850 1.486 -13.281 1.00 88.56 72 ILE A CA 1
ATOM 548 C C . ILE A 1 72 ? 6.660 2.133 -14.381 1.00 88.56 72 ILE A C 1
ATOM 550 O O . ILE A 1 72 ? 6.843 1.560 -15.453 1.00 88.56 72 ILE A O 1
ATOM 554 N N . SER A 1 73 ? 7.251 3.269 -14.036 1.00 85.62 73 SER A N 1
ATOM 555 C CA . SER A 1 73 ? 8.267 3.916 -14.842 1.00 85.62 73 SER A CA 1
ATOM 556 C C . SER A 1 73 ? 9.545 4.066 -14.023 1.00 85.62 73 SER A C 1
ATOM 558 O O . SER A 1 73 ? 9.529 4.608 -12.917 1.00 85.62 73 SER A O 1
ATOM 560 N N . ILE A 1 74 ? 10.653 3.551 -14.555 1.00 81.69 74 ILE A N 1
ATOM 561 C CA . ILE A 1 74 ? 11.983 3.643 -13.950 1.00 81.69 74 ILE A CA 1
ATOM 562 C C . ILE A 1 74 ? 12.811 4.550 -14.848 1.00 81.69 74 ILE A C 1
ATOM 564 O O . ILE A 1 74 ? 13.163 4.178 -15.966 1.00 81.69 74 ILE A O 1
ATOM 568 N N . HIS A 1 75 ? 13.139 5.736 -14.349 1.00 79.00 75 HIS A N 1
ATOM 569 C CA . HIS A 1 75 ? 14.032 6.652 -15.043 1.00 79.00 75 HIS A CA 1
ATOM 570 C C . HIS A 1 75 ? 15.449 6.441 -14.511 1.00 79.00 75 HIS A C 1
ATOM 572 O O . HIS A 1 75 ? 15.681 6.518 -13.304 1.00 79.00 75 HIS A O 1
ATOM 578 N N . ARG A 1 76 ? 16.406 6.173 -15.403 1.00 75.94 76 ARG A N 1
ATOM 579 C CA . ARG A 1 76 ? 17.827 6.226 -15.045 1.00 75.94 76 ARG A CA 1
ATOM 580 C C . ARG A 1 76 ? 18.211 7.698 -14.944 1.00 75.94 76 ARG A C 1
ATOM 582 O O . ARG A 1 76 ? 18.178 8.397 -15.952 1.00 75.94 76 ARG A O 1
ATOM 589 N N . ALA A 1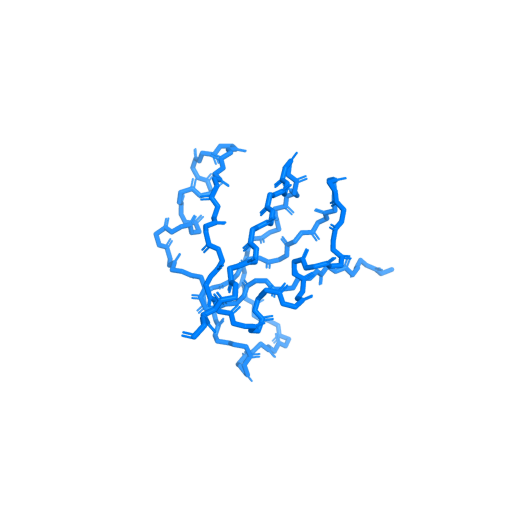 77 ? 18.550 8.158 -13.744 1.00 69.56 77 ALA A N 1
ATOM 590 C CA . ALA A 1 77 ? 19.310 9.391 -13.608 1.00 69.56 77 ALA A CA 1
ATOM 591 C C . ALA A 1 77 ? 20.703 9.106 -14.190 1.00 69.56 77 ALA A C 1
ATOM 593 O O . ALA A 1 77 ? 21.405 8.228 -13.684 1.00 69.56 77 ALA A O 1
ATOM 594 N N . VAL A 1 78 ? 21.007 9.732 -15.329 1.00 59.91 78 VAL A N 1
ATOM 595 C CA . VAL A 1 78 ? 22.340 9.719 -15.952 1.00 59.91 78 VAL A CA 1
ATOM 596 C C . VAL A 1 78 ? 23.247 10.653 -15.169 1.00 59.91 78 VAL A C 1
ATOM 598 O O . VAL A 1 78 ? 22.758 11.747 -14.806 1.00 59.91 78 VAL A O 1
#